Protein AF-A0A090DTQ4-F1 (afdb_monomer)

Nearest PDB structures (foldseek):
  3gg8-assembly1_C  TM=5.133E-01  e=1.600E+00  Toxoplasma gondii
  2gek-assembly1_A  TM=4.558E-01  e=2.396E+00  Mycolicibacterium smegmatis MC2 155
  3hbb-assembly1_D  TM=5.116E-01  e=3.587E+00  Trypanosoma cruzi
  3l4b-assembly1_H  TM=4.321E-01  e=2.741E+00  Thermotoga maritima MSB8

Foldseek 3Di:
DEEEFEDLPCVPDPDAPVVVVPYAYEYQDPVRQVSCCVPRVDHHHYDHDDDDVVVVDDDDPPPDDDDDPPCVVPVVVVVVVVVVVVVVVVPPDPPDD

Solvent-accessible surface area (backbone atoms only — not comparable to full-atom values): 6401 Å² total; per-residue (Å²): 98,78,45,80,44,83,78,80,65,65,86,74,51,94,68,67,73,78,76,52,80,74,53,46,40,35,10,45,33,69,70,49,27,51,54,40,30,74,74,69,69,42,77,48,51,70,53,64,78,92,75,65,66,82,85,71,69,67,94,75,88,81,84,70,89,84,79,68,87,78,40,77,85,47,46,65,68,50,51,53,52,54,52,50,54,56,57,58,69,70,66,65,76,86,86,78,132

Organism: Mesorhizobium plurifarium (NCBI:txid69974)

Radius of gyration: 20.43 Å; Cα contacts (8 Å, |Δi|>4): 68; chains: 1; bounding box: 59×29×43 Å

Sequence (97 aa):
MVVHLRNVEFRELAGDLRELRSALYIANSNFTARAYRTKFGIESTVIPPMTTPAFYSTPTTGKFVRRARTAAKWLRSFIDAAQEIGRASIRTPDRAA

Mean predicted aligned error: 10.65 Å

Secondary structure (DSSP, 8-state):
-EEEE----GGG--S-GGG-TT-EEEESSHHHHHHHHHHH----EE------GGGT-----SS--PPPGGGGGGHHHHHHHHHHHHHHHT----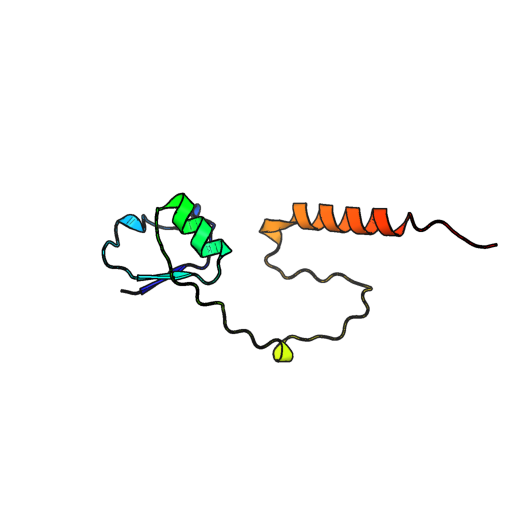---

pLDDT: mean 81.03, std 14.97, range [43.12, 97.69]

Structure (mmCIF, N/CA/C/O backbone):
data_AF-A0A090DTQ4-F1
#
_entry.id   AF-A0A090DTQ4-F1
#
loop_
_atom_site.group_PDB
_atom_site.id
_atom_site.type_symbol
_atom_site.label_atom_id
_atom_site.label_alt_id
_atom_site.label_comp_id
_atom_site.label_asym_id
_atom_site.label_entity_id
_atom_site.label_seq_id
_atom_site.pdbx_PDB_ins_code
_atom_site.Cartn_x
_atom_site.Cartn_y
_atom_site.Cartn_z
_atom_site.occupancy
_atom_site.B_iso_or_equiv
_atom_site.auth_seq_id
_atom_site.auth_comp_id
_atom_site.auth_asym_id
_atom_site.auth_atom_id
_atom_site.pdbx_PDB_model_num
ATOM 1 N N . MET A 1 1 ? -15.794 -11.369 8.672 1.00 84.62 1 MET A N 1
ATOM 2 C CA . MET A 1 1 ? -15.750 -10.535 7.444 1.00 84.62 1 MET A CA 1
ATOM 3 C C . MET A 1 1 ? -14.29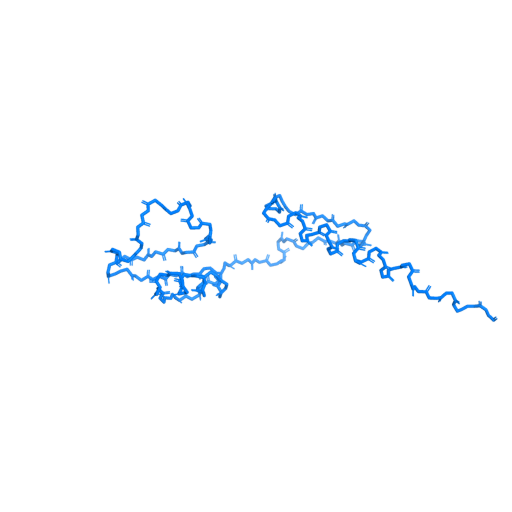7 -10.307 7.058 1.00 84.62 1 MET A C 1
ATOM 5 O O . MET A 1 1 ? -13.470 -10.220 7.959 1.00 84.62 1 MET A O 1
ATOM 9 N N . VAL A 1 2 ? -13.985 -10.217 5.763 1.00 90.25 2 VAL A N 1
ATOM 10 C CA . VAL A 1 2 ? -12.627 -9.932 5.269 1.00 90.25 2 VAL A CA 1
ATOM 11 C C . VAL A 1 2 ? -12.644 -8.626 4.476 1.00 90.25 2 VAL A C 1
ATOM 13 O O . VAL A 1 2 ? -13.498 -8.452 3.610 1.00 90.25 2 VAL A O 1
ATOM 16 N N . VAL A 1 3 ? -11.721 -7.712 4.775 1.00 93.00 3 VAL A N 1
ATOM 17 C CA . VAL A 1 3 ? -11.613 -6.387 4.148 1.00 93.00 3 VAL A CA 1
ATOM 18 C C . VAL A 1 3 ? -10.301 -6.292 3.376 1.00 93.00 3 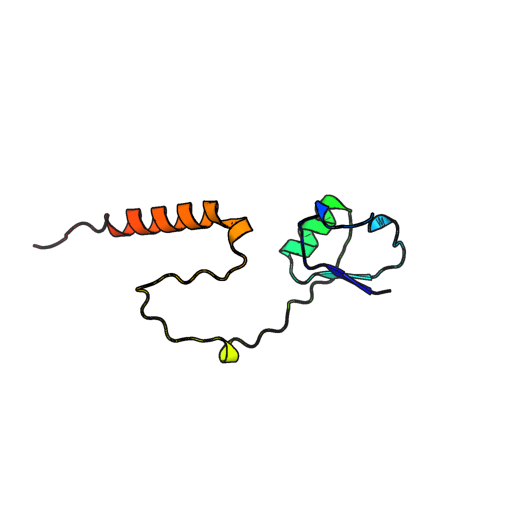VAL A C 1
ATOM 20 O O . VAL A 1 3 ? -9.226 -6.529 3.924 1.00 93.00 3 VAL A O 1
ATOM 23 N N . HIS A 1 4 ? -10.385 -5.920 2.099 1.00 93.19 4 HIS A N 1
ATOM 24 C CA . HIS A 1 4 ? -9.224 -5.782 1.224 1.00 93.19 4 HIS A CA 1
ATOM 25 C C . HIS A 1 4 ? -8.789 -4.313 1.096 1.00 93.19 4 HIS A C 1
ATOM 27 O O . HIS A 1 4 ? -9.516 -3.469 0.570 1.00 93.19 4 HIS A O 1
ATOM 33 N N . LEU A 1 5 ? -7.576 -4.016 1.556 1.00 93.50 5 LEU A N 1
ATOM 34 C CA . LEU A 1 5 ? -6.950 -2.700 1.581 1.00 93.50 5 LEU A CA 1
ATOM 35 C C . LEU A 1 5 ? -6.034 -2.539 0.361 1.00 93.50 5 LEU A C 1
ATOM 37 O O . LEU A 1 5 ? -5.031 -3.244 0.221 1.00 93.50 5 LEU A O 1
ATOM 41 N N . ARG A 1 6 ? -6.362 -1.589 -0.524 1.00 91.25 6 ARG A N 1
ATOM 42 C CA . ARG A 1 6 ? -5.616 -1.371 -1.784 1.00 91.25 6 ARG A CA 1
ATOM 43 C C . ARG A 1 6 ? -5.158 0.061 -2.047 1.00 91.25 6 ARG A C 1
ATOM 45 O O . ARG A 1 6 ? -4.273 0.262 -2.873 1.00 91.25 6 ARG A O 1
ATOM 52 N N . ASN A 1 7 ? -5.779 1.042 -1.394 1.00 88.69 7 ASN A N 1
ATOM 53 C CA . ASN A 1 7 ? -5.493 2.462 -1.582 1.00 88.69 7 ASN A CA 1
ATOM 54 C C . ASN A 1 7 ? -5.122 3.099 -0.243 1.00 88.69 7 ASN A C 1
ATOM 56 O O . ASN A 1 7 ? -5.634 2.691 0.795 1.00 88.69 7 ASN A O 1
ATOM 60 N N . VAL A 1 8 ? -4.258 4.108 -0.280 1.00 89.44 8 VAL A N 1
ATOM 61 C CA . VAL A 1 8 ? -3.812 4.878 0.894 1.00 89.44 8 VAL A CA 1
ATOM 62 C C . VAL A 1 8 ? -4.311 6.326 0.867 1.00 89.44 8 VAL A C 1
ATOM 64 O O . VAL A 1 8 ? -3.953 7.120 1.732 1.00 89.44 8 VAL A O 1
ATOM 67 N N . GLU A 1 9 ? -5.149 6.688 -0.109 1.00 87.31 9 GLU A N 1
ATOM 68 C CA . GLU A 1 9 ? -5.878 7.961 -0.102 1.00 87.31 9 GLU A CA 1
ATOM 69 C C . GLU A 1 9 ? -7.011 7.906 0.918 1.00 87.31 9 GLU A C 1
ATOM 71 O O . GLU A 1 9 ? -8.176 7.696 0.604 1.00 87.31 9 GLU A O 1
ATOM 76 N N . PHE A 1 10 ? -6.658 8.078 2.186 1.00 88.69 10 PHE A N 1
ATOM 77 C CA . PHE A 1 10 ? -7.586 7.877 3.294 1.00 88.69 10 PHE A CA 1
ATOM 78 C C . PHE A 1 10 ? -8.787 8.831 3.303 1.00 88.69 10 PHE A C 1
ATOM 80 O O . PHE A 1 10 ? -9.739 8.581 4.026 1.00 88.69 10 PHE A O 1
ATOM 87 N N . ARG A 1 11 ? -8.743 9.929 2.540 1.00 84.50 11 ARG A N 1
ATOM 88 C CA . ARG A 1 11 ? -9.889 10.837 2.371 1.00 84.50 11 ARG A CA 1
ATOM 89 C C . ARG A 1 11 ? -11.033 10.194 1.585 1.00 84.50 11 ARG A C 1
ATOM 91 O O . ARG A 1 11 ? -12.159 10.653 1.690 1.00 84.50 11 ARG A O 1
ATOM 98 N N . GLU A 1 12 ? -10.743 9.146 0.819 1.00 84.44 12 GLU A N 1
ATOM 99 C CA . GLU A 1 12 ? -11.741 8.367 0.083 1.00 84.44 12 GLU A CA 1
ATOM 100 C C . GLU A 1 12 ? -12.402 7.283 0.958 1.00 84.44 12 GLU A C 1
ATOM 102 O O . GLU A 1 12 ? -13.336 6.621 0.510 1.00 84.44 12 GLU A O 1
ATOM 107 N N . LEU A 1 13 ? -11.935 7.071 2.198 1.00 84.69 13 LEU A N 1
ATOM 108 C CA . LEU A 1 13 ? -12.584 6.156 3.141 1.00 84.69 13 LEU A CA 1
ATOM 109 C C . LEU A 1 13 ? -13.857 6.810 3.687 1.00 84.69 13 LEU A C 1
ATOM 111 O O . LEU A 1 13 ? -13.792 7.786 4.428 1.00 84.69 13 LEU A O 1
ATOM 115 N N . ALA A 1 14 ? -15.014 6.237 3.363 1.00 79.88 14 ALA A N 1
ATOM 116 C CA . ALA A 1 14 ? -16.320 6.695 3.837 1.00 79.88 14 ALA A CA 1
ATOM 117 C C . ALA A 1 14 ? -16.666 6.205 5.265 1.00 79.88 14 ALA A C 1
ATOM 119 O O . ALA A 1 14 ? -17.820 5.896 5.545 1.00 79.88 14 ALA A O 1
ATOM 120 N N . GLY A 1 15 ? -15.676 6.081 6.158 1.00 83.38 15 GLY A N 1
ATOM 121 C CA . GLY A 1 15 ? -15.878 5.597 7.529 1.00 83.38 15 GLY A CA 1
ATOM 122 C C . GLY A 1 15 ? -14.584 5.245 8.265 1.00 83.38 15 GLY A C 1
ATOM 123 O O . GLY A 1 15 ? -13.486 5.364 7.712 1.00 83.38 15 GLY A O 1
ATOM 124 N N . ASP A 1 16 ? -14.718 4.795 9.516 1.00 85.50 16 ASP A N 1
ATOM 125 C CA . ASP A 1 16 ? -13.601 4.367 10.358 1.00 85.50 16 ASP A CA 1
ATOM 126 C C . ASP A 1 16 ? -13.505 2.839 10.430 1.00 85.50 16 ASP A C 1
ATOM 128 O O . ASP A 1 16 ? -14.363 2.146 10.972 1.00 85.50 16 ASP A O 1
ATOM 132 N N . LEU A 1 17 ? -12.402 2.296 9.919 1.00 85.75 17 LEU A N 1
ATOM 133 C CA . LEU A 1 17 ? -12.156 0.856 9.922 1.00 85.75 17 LEU A CA 1
ATOM 134 C C . LEU A 1 17 ? -12.039 0.268 11.339 1.00 85.75 17 LEU A C 1
ATOM 136 O O . LEU A 1 17 ? -12.245 -0.929 11.524 1.00 85.75 17 LEU A O 1
ATOM 140 N N . ARG A 1 18 ? -11.756 1.085 12.360 1.00 84.31 18 ARG A N 1
ATOM 141 C CA . ARG A 1 18 ? -11.676 0.632 13.760 1.00 84.31 18 ARG A CA 1
ATOM 142 C C . ARG A 1 18 ? -13.026 0.189 14.326 1.00 84.31 18 ARG A C 1
ATOM 144 O O . ARG A 1 18 ? -13.059 -0.545 15.313 1.00 84.31 18 ARG A O 1
ATOM 151 N N . GLU A 1 19 ? -14.129 0.590 13.700 1.00 87.81 19 GLU A N 1
ATOM 152 C CA . GLU A 1 19 ? -15.481 0.162 14.076 1.00 87.81 19 GLU A CA 1
ATOM 153 C C . GLU A 1 19 ? -15.729 -1.314 13.717 1.00 87.81 19 GLU A C 1
ATOM 155 O O . GLU A 1 19 ? -16.531 -2.002 14.351 1.00 87.81 19 GLU A O 1
ATOM 160 N N . LEU A 1 20 ? -14.969 -1.855 12.760 1.00 88.81 20 LEU A N 1
ATOM 161 C CA . LEU A 1 20 ? -15.070 -3.237 12.295 1.00 88.81 20 LEU A CA 1
ATOM 162 C C . LEU A 1 20 ? -14.215 -4.180 13.159 1.00 88.81 20 LEU A C 1
ATOM 164 O O . LEU A 1 20 ? -13.223 -4.754 12.706 1.00 88.81 20 LEU A O 1
ATOM 168 N N . ARG A 1 21 ? -14.614 -4.357 14.422 1.00 80.50 21 ARG A N 1
ATOM 169 C CA . ARG A 1 21 ? -13.820 -5.041 15.469 1.00 80.50 21 ARG A CA 1
ATOM 170 C C . ARG A 1 21 ? -13.511 -6.523 15.217 1.00 80.50 21 ARG A C 1
ATOM 172 O O . ARG A 1 21 ? -12.582 -7.050 15.816 1.00 80.50 21 ARG A O 1
ATOM 179 N N . SER A 1 22 ? -14.258 -7.191 14.338 1.00 88.44 22 SER A N 1
ATOM 180 C CA . SER A 1 22 ? -14.080 -8.619 14.010 1.00 88.44 22 SER A CA 1
ATOM 181 C C . SER A 1 22 ? -13.696 -8.857 12.543 1.00 88.44 22 SER A C 1
ATOM 183 O O . SER A 1 22 ? -13.883 -9.957 12.015 1.00 88.44 22 SER A O 1
ATOM 185 N N . ALA A 1 23 ? -13.220 -7.823 11.846 1.00 91.56 23 ALA A N 1
ATOM 186 C CA . ALA A 1 23 ? -12.757 -7.952 10.470 1.00 91.56 23 ALA A CA 1
ATOM 187 C C . ALA A 1 23 ? -11.307 -8.451 10.407 1.00 91.56 23 ALA A C 1
ATOM 189 O O . ALA A 1 23 ? -10.448 -8.011 11.167 1.00 91.56 23 ALA A O 1
ATOM 190 N N . LEU A 1 24 ? -11.039 -9.340 9.451 1.00 94.81 24 LEU A N 1
ATOM 191 C CA . LEU A 1 24 ? -9.682 -9.672 9.024 1.00 94.81 24 LEU A CA 1
ATOM 192 C C . LEU A 1 24 ? -9.297 -8.764 7.858 1.00 94.81 24 LEU A C 1
ATOM 194 O O . LEU A 1 24 ? -10.106 -8.539 6.955 1.00 94.81 24 LEU A O 1
ATOM 198 N N . TYR A 1 25 ? -8.062 -8.274 7.855 1.00 95.69 25 TYR A N 1
ATOM 199 C CA . TYR A 1 25 ? -7.588 -7.331 6.849 1.00 95.69 25 TYR A CA 1
ATOM 200 C C . TYR A 1 25 ? -6.534 -7.961 5.949 1.00 95.69 25 TYR A C 1
ATOM 202 O O . TYR A 1 25 ? -5.567 -8.557 6.422 1.00 95.69 25 TYR A O 1
ATOM 210 N N . ILE A 1 26 ? -6.70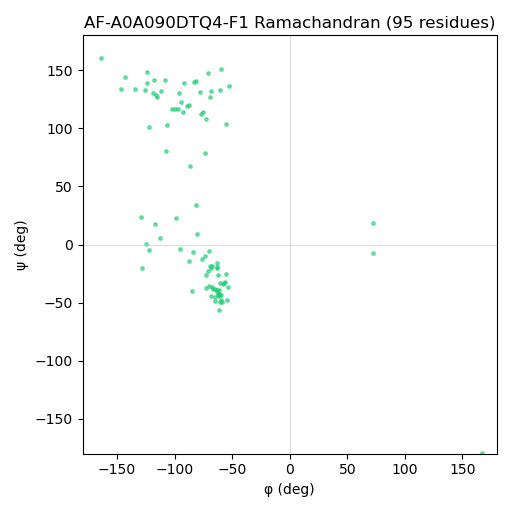6 -7.776 4.643 1.00 96.56 26 ILE A N 1
ATOM 211 C CA . ILE A 1 26 ? -5.741 -8.178 3.621 1.00 96.56 26 ILE A CA 1
ATOM 212 C C . ILE A 1 26 ? -5.244 -6.921 2.924 1.00 96.56 26 ILE A C 1
ATOM 214 O O . ILE A 1 26 ? -6.051 -6.122 2.460 1.00 96.56 26 ILE A O 1
ATOM 218 N N . ALA A 1 27 ? -3.933 -6.746 2.816 1.00 96.62 27 ALA A N 1
ATOM 219 C CA . ALA A 1 27 ? -3.325 -5.647 2.079 1.00 96.62 27 ALA A CA 1
ATOM 220 C C . ALA A 1 27 ? -2.679 -6.149 0.786 1.00 96.62 27 ALA A C 1
ATOM 222 O O . ALA A 1 27 ? -2.028 -7.191 0.759 1.00 96.62 27 ALA A O 1
ATOM 223 N N . ASN A 1 28 ? -2.794 -5.366 -0.284 1.00 94.94 28 ASN A N 1
ATOM 224 C CA . ASN A 1 28 ? -2.187 -5.699 -1.577 1.00 94.94 28 ASN A CA 1
ATOM 225 C C . ASN A 1 28 ? -0.657 -5.519 -1.624 1.00 94.94 28 ASN A C 1
ATOM 227 O O . ASN A 1 28 ? -0.021 -5.848 -2.622 1.00 94.94 28 ASN A O 1
ATOM 231 N N . SER A 1 29 ? -0.059 -4.913 -0.598 1.00 95.31 29 SER A N 1
ATOM 232 C CA . SER A 1 29 ? 1.379 -4.668 -0.525 1.00 95.31 29 SER A CA 1
ATOM 233 C C . SER A 1 29 ? 1.814 -4.332 0.900 1.00 95.31 29 SER A C 1
ATOM 235 O O . SER A 1 29 ? 1.014 -3.857 1.711 1.00 95.31 29 SER A O 1
ATOM 237 N N . ASN A 1 30 ? 3.113 -4.478 1.175 1.00 96.31 30 ASN A N 1
ATOM 238 C CA . ASN A 1 30 ? 3.725 -4.011 2.424 1.00 96.31 30 ASN A CA 1
ATOM 239 C C . ASN A 1 30 ? 3.579 -2.494 2.616 1.00 96.31 30 ASN A C 1
ATOM 241 O O . ASN A 1 30 ? 3.422 -2.023 3.740 1.00 96.31 30 ASN A O 1
ATOM 245 N N . PHE A 1 31 ? 3.603 -1.728 1.520 1.00 95.25 31 PHE A N 1
ATOM 246 C CA . PHE A 1 31 ? 3.389 -0.282 1.556 1.00 95.25 31 PHE A CA 1
ATOM 247 C C . PHE A 1 31 ? 2.005 0.055 2.124 1.00 95.25 31 PHE A C 1
ATOM 249 O O . PHE A 1 31 ? 1.896 0.841 3.065 1.00 95.25 31 PHE A O 1
ATOM 256 N N . THR A 1 32 ? 0.960 -0.594 1.603 1.00 95.19 32 THR A N 1
ATOM 257 C CA . THR A 1 32 ? -0.410 -0.412 2.089 1.00 95.19 32 THR A CA 1
ATOM 258 C C . THR A 1 32 ? -0.549 -0.901 3.532 1.00 95.19 32 THR A C 1
ATOM 260 O O . THR A 1 32 ? -1.040 -0.147 4.367 1.00 95.19 32 THR A O 1
ATOM 263 N N . ALA A 1 33 ? -0.064 -2.104 3.862 1.00 96.88 33 ALA A N 1
ATOM 264 C CA . ALA A 1 33 ? -0.144 -2.651 5.222 1.00 96.88 33 ALA A CA 1
ATOM 265 C C . ALA A 1 33 ? 0.466 -1.700 6.262 1.00 96.88 33 ALA A C 1
ATOM 267 O O . ALA A 1 33 ? -0.167 -1.366 7.264 1.00 96.88 33 ALA A O 1
ATOM 268 N N . ARG A 1 34 ? 1.666 -1.178 5.981 1.00 97.00 34 ARG A N 1
ATO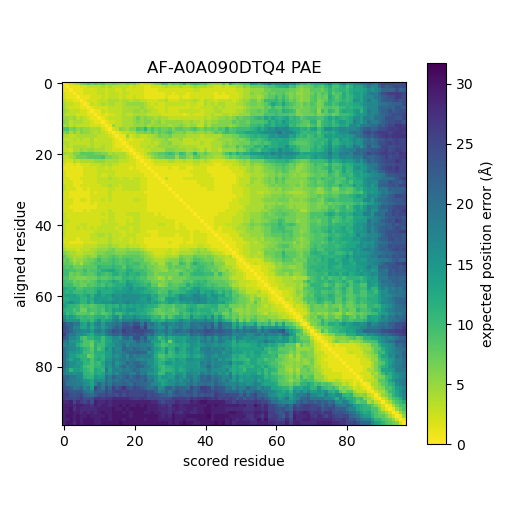M 269 C CA . ARG A 1 34 ? 2.342 -0.215 6.854 1.00 97.00 34 ARG A CA 1
ATOM 270 C C . ARG A 1 34 ? 1.548 1.081 7.001 1.00 97.00 34 ARG A C 1
ATOM 272 O O . ARG A 1 34 ? 1.422 1.580 8.113 1.00 97.00 34 ARG A O 1
ATOM 279 N N . ALA A 1 35 ? 0.999 1.614 5.910 1.00 95.81 35 ALA A N 1
ATOM 280 C CA . ALA A 1 35 ? 0.224 2.851 5.950 1.00 95.81 35 ALA A CA 1
ATOM 281 C C . ALA A 1 35 ? -1.024 2.725 6.846 1.00 95.81 35 ALA A C 1
ATOM 283 O O . ALA A 1 35 ? -1.300 3.621 7.645 1.00 95.81 35 ALA A O 1
ATOM 284 N N . TYR A 1 36 ? -1.746 1.602 6.764 1.00 95.38 36 TYR A N 1
ATOM 285 C CA . TYR A 1 36 ? -2.919 1.347 7.608 1.00 95.38 36 TYR A CA 1
ATOM 286 C C . TYR A 1 36 ? -2.554 1.048 9.062 1.00 95.38 36 TYR A C 1
ATOM 288 O O . TYR A 1 36 ? -3.228 1.550 9.963 1.00 95.38 36 TYR A O 1
ATOM 296 N N . ARG A 1 37 ? -1.455 0.327 9.305 1.00 95.81 37 ARG A N 1
ATOM 297 C CA . ARG A 1 37 ? -0.918 0.126 10.655 1.00 95.81 37 ARG A CA 1
ATOM 298 C C . ARG A 1 37 ? -0.574 1.457 11.317 1.00 95.81 37 ARG A C 1
ATOM 300 O O . ARG A 1 37 ? -1.025 1.727 12.422 1.00 95.81 37 ARG A O 1
ATOM 307 N N . THR A 1 38 ? 0.164 2.323 10.623 1.00 95.62 38 THR A N 1
ATOM 308 C CA . THR A 1 38 ? 0.558 3.639 11.146 1.00 95.62 38 THR A CA 1
ATOM 309 C C . THR A 1 38 ? -0.643 4.546 11.402 1.00 95.62 38 THR A C 1
ATOM 311 O O . THR A 1 38 ? -0.649 5.268 12.394 1.00 95.62 38 THR A O 1
ATOM 314 N N . LYS A 1 39 ? -1.656 4.533 10.528 1.00 93.19 39 LYS A N 1
ATOM 315 C CA . LYS A 1 39 ? -2.785 5.464 10.644 1.00 93.19 39 LYS A CA 1
ATOM 316 C C . LYS A 1 39 ? -3.894 4.996 11.585 1.00 93.19 39 LYS A C 1
ATOM 318 O O . LYS A 1 39 ? -4.472 5.820 12.286 1.00 93.19 39 LYS A O 1
ATOM 323 N N . PHE A 1 40 ? -4.219 3.708 11.566 1.00 92.44 40 PHE A N 1
ATOM 324 C CA . PHE A 1 40 ? -5.397 3.167 12.248 1.00 92.44 40 PHE A CA 1
ATOM 325 C C . PHE A 1 40 ? -5.063 2.068 13.265 1.00 92.44 40 PHE A C 1
ATOM 327 O O . PHE A 1 40 ? -5.967 1.605 13.952 1.00 92.44 40 PHE A O 1
ATOM 334 N N . GLY A 1 41 ? -3.798 1.639 13.365 1.00 93.50 41 GLY A N 1
ATOM 335 C CA . GLY A 1 41 ? -3.396 0.512 14.215 1.00 93.50 41 GLY A CA 1
ATOM 336 C C . GLY A 1 41 ? -3.837 -0.852 13.677 1.00 93.50 41 GLY A C 1
ATOM 337 O O . GLY A 1 41 ? -3.904 -1.814 14.433 1.00 93.50 41 GLY A O 1
ATOM 338 N N . ILE A 1 42 ? -4.177 -0.937 12.387 1.00 93.69 42 ILE A N 1
ATOM 339 C CA . ILE A 1 42 ? -4.706 -2.157 11.770 1.00 93.69 42 ILE A CA 1
ATOM 340 C C . ILE A 1 42 ? -3.561 -3.020 11.245 1.00 93.69 42 ILE A C 1
ATOM 342 O O . ILE A 1 42 ? -2.826 -2.610 10.345 1.00 93.69 42 ILE A O 1
ATOM 346 N N . GLU A 1 43 ? -3.455 -4.237 11.773 1.00 95.12 43 GLU A N 1
ATOM 347 C CA . GLU A 1 43 ? -2.598 -5.284 11.218 1.00 95.12 43 GLU A CA 1
ATOM 348 C C . GLU A 1 43 ? -3.303 -5.982 10.051 1.00 95.12 43 GLU A C 1
ATOM 350 O O . GLU A 1 43 ? -4.512 -6.216 10.080 1.00 95.12 43 GLU A O 1
ATOM 355 N N . SER A 1 44 ? -2.548 -6.311 9.002 1.00 96.12 44 SER A N 1
ATOM 356 C CA . SER A 1 44 ? -3.092 -6.950 7.801 1.00 96.12 44 SER A CA 1
ATOM 357 C C . SER A 1 44 ? -2.132 -7.979 7.220 1.00 96.12 44 SER A C 1
ATOM 359 O O . SER A 1 44 ? -0.916 -7.786 7.217 1.00 96.12 44 SER A O 1
ATOM 361 N N . THR A 1 45 ? -2.686 -9.068 6.692 1.00 97.69 45 THR A N 1
ATOM 362 C CA . THR A 1 45 ? -1.925 -10.052 5.921 1.00 97.69 45 THR A CA 1
ATOM 363 C C . THR A 1 45 ? -1.686 -9.511 4.520 1.00 97.69 45 THR A C 1
ATOM 365 O O . THR A 1 45 ? -2.617 -9.056 3.856 1.00 97.69 45 THR A O 1
ATOM 368 N N . VAL A 1 46 ? -0.444 -9.562 4.041 1.00 97.25 46 VAL A N 1
ATOM 369 C CA . VAL A 1 46 ? -0.123 -9.095 2.691 1.00 97.25 46 VAL A CA 1
ATOM 370 C C . VAL A 1 46 ? -0.324 -10.220 1.688 1.00 97.25 46 VAL A C 1
ATOM 372 O O . VAL A 1 46 ? 0.351 -11.244 1.754 1.00 97.25 46 VAL A O 1
ATOM 375 N N . ILE A 1 47 ? -1.222 -9.997 0.732 1.00 95.69 47 ILE A N 1
ATOM 376 C CA . ILE A 1 47 ? -1.400 -10.851 -0.442 1.00 95.69 47 ILE A CA 1
ATOM 377 C C . ILE A 1 47 ? -1.187 -9.961 -1.670 1.00 95.69 47 ILE A C 1
ATOM 379 O O . ILE A 1 47 ? -2.071 -9.169 -2.011 1.00 95.69 47 ILE A O 1
ATOM 383 N N . PRO A 1 48 ? -0.005 -10.027 -2.311 1.00 91.06 48 PRO A N 1
ATOM 384 C CA . PRO A 1 48 ? 0.280 -9.235 -3.498 1.00 91.06 48 PRO A CA 1
ATOM 385 C C . PRO A 1 48 ? -0.701 -9.546 -4.635 1.00 91.06 48 PRO A C 1
ATOM 387 O O . PRO A 1 48 ? -1.179 -10.679 -4.742 1.00 91.06 48 PRO A O 1
ATOM 390 N N . PRO A 1 49 ? -0.988 -8.578 -5.523 1.00 88.00 49 PRO A N 1
ATOM 391 C CA . PRO A 1 49 ? -1.769 -8.860 -6.714 1.00 88.00 49 PRO A CA 1
ATOM 392 C C . PRO A 1 49 ? -1.044 -9.905 -7.562 1.00 88.00 49 PRO A C 1
ATOM 394 O O . PRO A 1 49 ? 0.150 -9.782 -7.836 1.00 88.00 49 PRO A O 1
ATOM 397 N N . MET A 1 50 ? -1.782 -10.916 -8.007 1.00 88.69 50 MET A N 1
ATOM 398 C CA . MET A 1 50 ? -1.260 -11.890 -8.954 1.00 88.69 50 MET A CA 1
ATOM 399 C C . MET A 1 50 ? -1.152 -11.225 -10.324 1.00 88.69 50 MET A C 1
ATOM 401 O O . MET A 1 50 ? -2.159 -10.931 -10.967 1.00 88.69 50 MET A O 1
ATOM 405 N N . THR A 1 51 ? 0.075 -10.954 -10.756 1.00 84.88 51 THR A N 1
ATOM 406 C CA . THR A 1 51 ? 0.377 -10.499 -12.112 1.00 84.88 51 THR A CA 1
ATOM 407 C C . THR A 1 51 ? 1.272 -11.525 -12.786 1.00 84.88 51 THR A C 1
ATOM 409 O O . THR A 1 51 ? 2.161 -12.102 -12.163 1.00 84.88 51 THR A O 1
ATOM 412 N N . THR A 1 52 ? 1.040 -11.761 -14.073 1.00 88.12 52 THR A N 1
ATOM 413 C CA . THR A 1 52 ? 1.883 -12.638 -14.887 1.00 88.12 52 THR A CA 1
ATOM 414 C C . THR A 1 52 ? 2.702 -11.754 -15.826 1.00 88.12 52 THR A C 1
ATOM 416 O O . THR A 1 52 ? 2.152 -11.263 -16.814 1.00 88.12 52 THR A O 1
ATOM 419 N N . PRO A 1 53 ? 4.001 -11.514 -15.551 1.00 83.94 53 PRO A N 1
ATOM 420 C CA . PRO A 1 53 ? 4.812 -10.569 -16.323 1.00 83.94 53 PRO A CA 1
ATOM 421 C C . P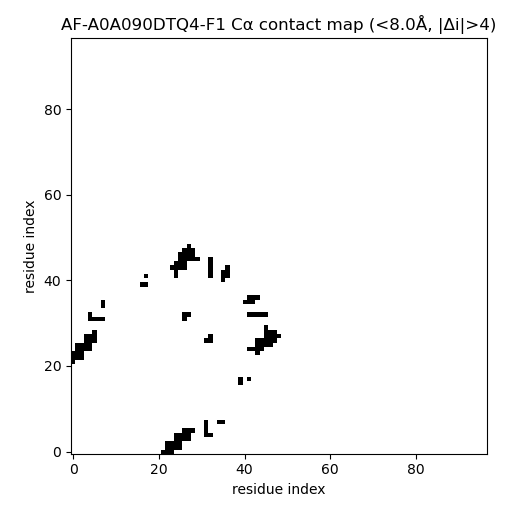RO A 1 53 ? 4.851 -10.874 -17.823 1.00 83.94 53 PRO A C 1
ATOM 423 O O . PRO A 1 53 ? 4.888 -9.955 -18.637 1.00 83.94 53 PRO A O 1
ATOM 426 N N . ALA A 1 54 ? 4.778 -12.158 -18.190 1.00 86.69 54 ALA A N 1
ATOM 427 C CA . ALA A 1 54 ? 4.783 -12.606 -19.579 1.00 86.69 54 ALA A CA 1
ATOM 428 C C . ALA A 1 54 ? 3.657 -11.980 -20.424 1.00 86.69 54 ALA A C 1
ATOM 430 O O . ALA A 1 54 ? 3.880 -11.693 -21.594 1.00 86.69 54 ALA A O 1
ATOM 431 N N . PHE A 1 55 ? 2.487 -11.695 -19.839 1.00 89.19 55 PHE A N 1
ATOM 432 C CA . PHE A 1 55 ? 1.365 -11.081 -20.565 1.00 89.19 55 PHE A CA 1
ATOM 433 C C . PHE A 1 55 ? 1.535 -9.580 -20.827 1.00 89.19 55 PHE A C 1
ATOM 435 O O . PHE A 1 55 ? 0.782 -9.009 -21.611 1.00 89.19 55 PHE A O 1
ATOM 442 N N . TYR A 1 56 ? 2.507 -8.933 -20.181 1.00 85.12 56 TYR A N 1
ATOM 443 C CA . TYR A 1 56 ? 2.693 -7.481 -20.240 1.00 85.12 56 TYR A CA 1
ATOM 444 C C . TYR A 1 56 ? 4.096 -7.066 -20.695 1.00 85.12 56 TYR A C 1
ATOM 446 O O . TYR A 1 56 ? 4.382 -5.871 -20.779 1.00 85.12 56 TYR A O 1
ATOM 454 N N . SER A 1 57 ? 4.974 -8.029 -20.985 1.00 84.75 57 SER A N 1
ATOM 455 C CA . SER A 1 57 ? 6.324 -7.749 -21.465 1.00 84.75 57 SER A CA 1
ATOM 456 C C . SER A 1 57 ? 6.273 -7.176 -22.878 1.00 84.75 57 SER A C 1
ATOM 458 O O . SER A 1 57 ? 5.681 -7.761 -23.783 1.00 84.75 57 SER A O 1
ATOM 460 N N . THR A 1 58 ? 6.905 -6.022 -23.075 1.00 86.38 58 THR A N 1
ATOM 461 C CA . THR A 1 58 ? 7.041 -5.394 -24.391 1.00 86.38 58 THR A CA 1
ATOM 462 C C . THR A 1 58 ? 8.513 -5.116 -24.664 1.00 86.38 58 THR A C 1
ATOM 464 O O . THR A 1 58 ? 9.162 -4.526 -23.793 1.00 86.38 58 THR A O 1
ATOM 467 N N . PRO A 1 59 ? 9.041 -5.454 -25.855 1.00 86.25 59 PRO A N 1
ATOM 468 C CA . PRO A 1 59 ? 10.379 -5.036 -26.254 1.00 86.25 59 PRO A CA 1
ATOM 469 C C . PRO A 1 59 ? 10.539 -3.519 -26.104 1.00 86.25 59 PRO A C 1
ATOM 471 O O . PRO A 1 59 ? 9.640 -2.752 -26.458 1.00 86.25 59 PRO A O 1
ATOM 474 N N . THR A 1 60 ? 11.675 -3.080 -25.567 1.00 87.06 60 THR A N 1
ATOM 475 C CA . THR A 1 60 ? 11.979 -1.658 -25.374 1.00 87.06 60 THR A CA 1
ATOM 476 C C . THR A 1 60 ? 13.285 -1.293 -26.061 1.00 87.06 60 THR A C 1
ATOM 478 O O . THR A 1 60 ? 14.257 -2.039 -26.006 1.00 87.06 60 THR A O 1
ATOM 481 N N . THR A 1 61 ? 13.305 -0.129 -26.711 1.00 86.56 61 THR A N 1
ATOM 482 C CA . THR A 1 61 ? 14.504 0.453 -27.334 1.00 86.56 61 THR A CA 1
ATOM 483 C C . THR A 1 61 ? 15.210 1.456 -26.420 1.00 86.56 61 THR A C 1
ATOM 485 O O . THR A 1 61 ? 16.219 2.028 -26.815 1.00 86.56 61 THR A O 1
ATOM 488 N N . GLY A 1 62 ? 14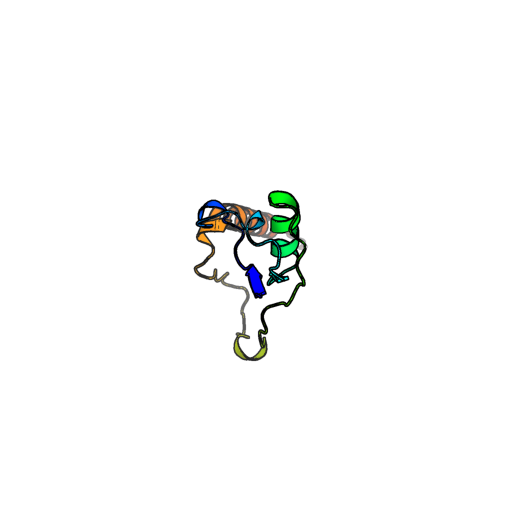.652 1.745 -25.236 1.00 82.88 62 GLY A N 1
ATOM 489 C CA . GLY A 1 62 ? 15.171 2.751 -24.300 1.00 82.88 62 GLY A CA 1
ATOM 490 C C . GLY A 1 62 ? 14.976 4.213 -24.731 1.00 82.88 62 GLY A C 1
ATOM 491 O O . GLY A 1 62 ? 15.218 5.112 -23.935 1.00 82.88 62 GLY A O 1
ATOM 492 N N . LYS A 1 63 ? 14.494 4.473 -25.955 1.00 84.69 63 LYS A N 1
ATOM 493 C CA . LYS A 1 63 ? 14.363 5.834 -26.513 1.00 84.69 63 LYS A CA 1
ATOM 494 C C . LYS A 1 63 ? 13.237 6.662 -25.898 1.00 84.69 63 LYS A C 1
ATOM 496 O O . LYS A 1 63 ? 13.290 7.885 -25.926 1.00 84.69 63 LYS A O 1
ATOM 501 N N . PHE A 1 64 ? 12.208 6.002 -25.374 1.00 80.50 64 PHE A N 1
ATOM 502 C CA . PHE A 1 64 ? 11.027 6.670 -24.843 1.00 80.50 64 PHE A CA 1
ATOM 503 C C . PHE A 1 64 ? 10.631 6.076 -23.502 1.00 80.50 64 PHE A C 1
ATOM 505 O O . PHE A 1 64 ? 10.520 4.858 -23.350 1.00 80.50 64 PHE A O 1
ATOM 512 N N . VAL A 1 65 ? 10.342 6.955 -22.548 1.00 79.00 65 VAL A N 1
ATOM 513 C CA . VAL A 1 65 ? 9.763 6.573 -21.263 1.00 79.00 65 VAL A CA 1
ATOM 514 C C . VAL A 1 65 ? 8.247 6.678 -21.378 1.00 79.00 65 VAL A C 1
ATOM 516 O O . VAL A 1 65 ? 7.696 7.766 -21.544 1.00 79.00 65 VAL A O 1
ATOM 519 N N . ARG A 1 66 ? 7.552 5.539 -21.292 1.00 74.62 66 ARG A N 1
ATOM 520 C CA . ARG A 1 66 ? 6.086 5.507 -21.274 1.00 74.62 66 ARG A CA 1
ATOM 521 C C . ARG A 1 66 ? 5.589 5.483 -19.840 1.00 74.62 66 ARG A C 1
ATOM 523 O O . ARG A 1 66 ? 5.884 4.562 -19.084 1.00 74.62 66 ARG A O 1
ATOM 530 N N . ARG A 1 67 ? 4.771 6.468 -19.487 1.00 67.75 67 ARG A N 1
ATOM 531 C CA . ARG A 1 67 ? 4.145 6.555 -18.170 1.00 67.75 67 ARG A CA 1
ATOM 532 C C . ARG A 1 67 ? 2.734 5.973 -18.209 1.00 67.75 67 ARG A C 1
ATOM 534 O O . ARG A 1 67 ? 1.931 6.356 -19.057 1.00 67.75 67 ARG A O 1
ATOM 541 N N . ALA A 1 68 ? 2.410 5.080 -17.277 1.00 67.06 68 ALA A N 1
ATOM 542 C CA . ALA A 1 68 ? 1.040 4.605 -17.105 1.00 67.06 68 ALA A CA 1
ATOM 543 C C . ALA A 1 68 ? 0.144 5.711 -16.505 1.00 67.06 68 ALA A C 1
ATOM 545 O O . ALA A 1 68 ? 0.591 6.551 -15.720 1.00 67.06 68 ALA A O 1
ATOM 546 N N . ARG A 1 69 ? -1.137 5.710 -16.896 1.00 58.47 69 ARG A N 1
ATOM 547 C CA . ARG A 1 69 ? -2.115 6.803 -16.701 1.00 58.47 69 ARG A CA 1
ATOM 548 C C . ARG A 1 69 ? -2.300 7.262 -15.240 1.00 58.47 69 ARG A C 1
ATOM 550 O O . ARG A 1 69 ? -2.621 8.421 -15.008 1.00 58.47 69 ARG A O 1
ATOM 557 N N . THR A 1 70 ? -2.030 6.406 -14.254 1.00 56.97 70 THR A N 1
ATOM 558 C CA . THR A 1 70 ? -2.214 6.667 -12.808 1.00 56.97 70 THR A CA 1
ATOM 559 C C . THR A 1 70 ? -1.229 7.678 -12.206 1.00 56.97 70 THR A C 1
ATOM 561 O O . THR A 1 70 ? -1.337 8.056 -11.041 1.00 56.97 70 THR A O 1
ATOM 564 N N . ALA A 1 71 ? -0.246 8.143 -12.971 1.00 51.91 71 ALA A N 1
ATOM 565 C CA . ALA A 1 71 ? 0.851 8.939 -12.441 1.00 51.91 71 ALA A CA 1
ATOM 566 C C . ALA A 1 71 ? 0.531 10.434 -12.221 1.00 51.91 71 ALA A C 1
ATOM 568 O O . ALA A 1 71 ? 1.433 11.199 -11.888 1.00 51.91 71 ALA A O 1
ATOM 569 N N . ALA A 1 72 ? -0.726 10.885 -12.335 1.00 52.19 72 ALA A N 1
ATOM 570 C CA . ALA A 1 72 ? -1.111 12.219 -11.845 1.00 52.19 72 ALA A CA 1
ATOM 571 C C . ALA A 1 72 ? -0.715 12.411 -10.364 1.00 52.19 72 ALA A C 1
ATOM 573 O O . ALA A 1 72 ? -0.198 13.461 -9.991 1.00 52.19 72 ALA A O 1
ATOM 574 N N . LYS A 1 73 ? -0.826 11.341 -9.565 1.00 57.22 73 LYS A N 1
ATOM 575 C CA . LYS A 1 73 ? -0.428 11.293 -8.151 1.00 57.22 73 LYS A CA 1
ATOM 576 C C . LYS A 1 73 ? 1.073 11.529 -7.905 1.00 57.22 73 LYS A C 1
ATOM 578 O O . LYS A 1 73 ? 1.443 12.029 -6.852 1.00 57.22 73 LYS A O 1
ATOM 583 N N . TRP A 1 74 ? 1.927 11.219 -8.882 1.00 59.25 74 TRP A N 1
ATOM 584 C CA . TRP A 1 74 ? 3.394 11.234 -8.750 1.00 59.25 74 TRP A CA 1
ATOM 585 C C . TRP A 1 74 ? 4.084 12.029 -9.870 1.00 59.25 74 TRP A C 1
ATOM 587 O O . TRP A 1 74 ? 5.239 11.778 -10.204 1.00 59.25 74 TRP A O 1
ATOM 597 N N . LEU A 1 75 ? 3.372 12.975 -10.497 1.00 69.62 75 LEU A N 1
ATOM 598 C CA . LEU A 1 75 ? 3.864 13.701 -11.673 1.00 69.62 75 LEU A CA 1
ATOM 599 C C . LEU A 1 75 ? 5.132 14.510 -11.378 1.00 69.62 75 LEU A C 1
ATOM 601 O O . LEU A 1 75 ? 6.056 14.461 -12.179 1.00 69.62 75 LEU A O 1
ATOM 605 N N . ARG A 1 76 ? 5.188 15.193 -10.229 1.00 73.50 76 ARG A N 1
ATOM 606 C CA . ARG A 1 76 ? 6.362 15.977 -9.813 1.00 73.50 76 ARG A CA 1
ATOM 607 C C . ARG A 1 76 ? 7.599 15.098 -9.648 1.00 73.50 76 ARG A C 1
ATOM 609 O O . ARG A 1 76 ? 8.545 15.268 -10.397 1.00 73.50 76 ARG A O 1
ATOM 616 N N . SER A 1 77 ? 7.521 14.067 -8.807 1.00 71.12 77 SER A N 1
ATOM 617 C CA . SER A 1 77 ? 8.640 13.140 -8.578 1.00 71.12 77 SER A CA 1
ATOM 618 C C . SER A 1 77 ? 9.131 12.455 -9.858 1.00 71.12 77 SER A C 1
ATOM 620 O O . SER A 1 77 ? 10.319 12.193 -10.004 1.00 71.12 77 SER A O 1
ATOM 622 N N . PHE A 1 78 ? 8.229 12.173 -10.804 1.00 72.38 78 PHE A N 1
ATOM 623 C CA . PHE A 1 78 ? 8.614 11.642 -12.110 1.00 72.38 78 PHE A CA 1
ATOM 624 C C . PHE A 1 78 ? 9.375 12.667 -12.963 1.00 72.38 78 PHE A C 1
ATOM 626 O O . PHE A 1 78 ? 10.372 12.310 -13.585 1.00 72.38 78 PHE A O 1
ATOM 633 N N . ILE A 1 79 ? 8.910 13.920 -13.007 1.00 79.12 79 ILE A N 1
ATOM 634 C CA . ILE A 1 79 ? 9.598 14.998 -13.729 1.00 79.12 79 ILE A CA 1
ATOM 635 C C . ILE A 1 79 ? 10.989 15.221 -13.129 1.00 79.12 79 ILE A C 1
ATOM 637 O O . ILE A 1 79 ? 11.953 15.294 -13.885 1.00 79.12 79 ILE A O 1
ATOM 641 N N . ASP A 1 80 ? 11.099 15.246 -11.801 1.00 80.25 80 ASP A N 1
ATOM 642 C CA . ASP A 1 80 ? 12.370 15.442 -11.097 1.00 80.25 80 ASP A CA 1
ATOM 643 C C . ASP A 1 80 ? 13.376 14.333 -11.454 1.00 80.25 80 ASP A C 1
ATOM 645 O O . ASP A 1 80 ? 14.499 14.615 -11.874 1.00 80.25 80 ASP A O 1
ATOM 649 N N . ALA A 1 81 ? 12.944 13.067 -11.403 1.00 75.88 81 ALA A N 1
ATOM 650 C CA . ALA A 1 81 ? 13.779 11.928 -11.786 1.00 75.88 81 ALA A CA 1
ATOM 651 C C . ALA A 1 81 ? 14.181 11.964 -13.273 1.00 75.88 81 ALA A C 1
ATOM 653 O O . ALA A 1 81 ? 15.328 11.687 -13.623 1.00 75.88 81 ALA A O 1
ATOM 654 N N . ALA A 1 82 ? 13.260 12.334 -14.167 1.00 78.88 82 ALA A N 1
ATOM 655 C CA . ALA A 1 82 ? 13.559 12.459 -15.593 1.00 78.88 82 ALA A CA 1
ATOM 656 C C . ALA A 1 82 ? 14.576 13.582 -15.875 1.00 78.88 82 ALA A C 1
ATOM 658 O O . ALA A 1 82 ? 15.462 13.416 -16.717 1.00 78.88 82 ALA A O 1
ATOM 659 N N . GLN A 1 83 ? 14.489 14.705 -15.155 1.00 77.44 83 GLN A N 1
ATOM 660 C CA . GLN A 1 83 ? 15.459 15.799 -15.241 1.00 77.44 83 GLN A CA 1
ATOM 661 C C . GLN A 1 83 ? 16.841 15.387 -14.720 1.00 77.44 83 GLN A C 1
ATOM 663 O O . GLN A 1 83 ? 17.854 15.775 -15.303 1.00 77.44 83 GLN A O 1
ATOM 668 N N . GLU A 1 84 ? 16.902 14.590 -13.654 1.00 77.00 84 GLU A N 1
ATOM 669 C CA . GLU A 1 84 ? 18.157 14.069 -13.108 1.00 77.00 84 GLU A CA 1
ATOM 670 C C . GLU A 1 84 ? 18.863 13.124 -14.091 1.00 77.00 84 GLU A C 1
ATOM 672 O O . GLU A 1 84 ? 20.052 13.298 -14.368 1.00 77.00 84 GLU A O 1
ATOM 677 N N . ILE A 1 85 ? 18.116 12.206 -14.715 1.00 76.81 85 ILE A N 1
ATOM 678 C CA . ILE A 1 85 ? 18.637 11.313 -15.763 1.00 76.81 85 ILE A CA 1
ATOM 679 C C . ILE A 1 85 ? 19.174 12.125 -16.954 1.00 76.81 85 ILE A C 1
ATOM 681 O O . ILE A 1 85 ? 20.273 11.857 -17.445 1.00 76.81 85 ILE A O 1
ATOM 685 N N . GLY A 1 86 ? 18.445 13.161 -17.388 1.00 71.94 86 GLY A N 1
ATOM 686 C CA . GLY A 1 86 ? 18.895 14.058 -18.456 1.00 71.94 86 GLY A CA 1
ATOM 687 C C . GLY A 1 86 ? 20.195 14.799 -18.117 1.00 71.94 86 GLY A C 1
ATOM 688 O O . GLY A 1 86 ? 21.076 14.920 -18.964 1.00 71.94 86 GLY A O 1
ATOM 689 N N . ARG A 1 87 ? 20.366 15.244 -16.866 1.00 64.69 87 ARG A N 1
ATOM 690 C CA . ARG A 1 87 ? 21.596 15.909 -16.397 1.00 64.69 87 ARG A CA 1
ATOM 691 C C . ARG A 1 87 ? 22.785 14.953 -16.287 1.00 64.69 87 ARG A C 1
ATOM 693 O O . ARG A 1 87 ? 23.908 15.365 -16.571 1.00 64.69 87 ARG A O 1
ATOM 700 N N . ALA A 1 88 ? 22.556 13.702 -15.887 1.00 58.91 88 ALA A N 1
ATOM 701 C CA . ALA A 1 88 ? 23.600 12.683 -15.785 1.00 58.91 88 ALA A CA 1
ATOM 702 C C . ALA A 1 88 ? 24.152 12.277 -17.164 1.00 58.91 88 ALA A C 1
ATOM 704 O O . ALA A 1 88 ? 25.359 12.098 -17.311 1.00 58.91 88 ALA A O 1
ATOM 705 N N . SER A 1 89 ? 23.296 12.221 -18.190 1.00 57.31 89 SER A N 1
ATOM 706 C CA . SER A 1 89 ? 23.697 11.881 -19.563 1.00 57.31 89 SER A CA 1
ATOM 707 C C . SER A 1 89 ? 24.554 12.952 -20.256 1.00 57.31 89 SER A C 1
ATOM 709 O O . SER A 1 89 ? 25.214 12.639 -21.240 1.00 57.31 89 SER A O 1
ATOM 711 N N . ILE A 1 90 ? 24.558 14.200 -19.769 1.00 54.12 90 ILE A N 1
ATOM 712 C CA . ILE A 1 90 ? 25.368 15.306 -20.323 1.00 54.12 90 ILE A CA 1
ATOM 713 C C . ILE A 1 90 ? 26.776 15.346 -19.687 1.00 54.12 90 ILE A C 1
ATOM 715 O O . ILE A 1 90 ? 27.676 15.996 -20.207 1.00 54.12 90 ILE A O 1
ATOM 719 N N . ARG A 1 91 ? 27.006 14.628 -18.576 1.00 48.69 91 ARG A N 1
ATOM 720 C CA . ARG A 1 91 ? 28.297 14.588 -17.858 1.00 48.69 91 ARG A CA 1
ATOM 721 C C . ARG A 1 91 ? 29.159 13.364 -18.177 1.00 48.69 91 ARG A C 1
ATOM 723 O O . ARG A 1 91 ? 30.007 13.004 -17.363 1.00 48.69 91 ARG A O 1
ATOM 730 N N . THR A 1 92 ? 28.975 12.701 -19.315 1.00 45.34 92 THR A N 1
ATOM 731 C CA . THR A 1 92 ? 30.009 11.771 -19.791 1.00 45.34 92 THR A CA 1
ATOM 732 C C . THR A 1 92 ? 31.126 12.627 -20.398 1.00 45.34 92 THR A C 1
ATOM 734 O O . THR A 1 92 ? 30.857 13.316 -21.380 1.00 45.34 92 THR A O 1
ATOM 737 N N . PRO A 1 93 ? 32.337 12.686 -19.811 1.00 45.91 93 PRO A N 1
ATOM 738 C CA . PRO A 1 93 ? 33.414 13.448 -20.414 1.00 45.91 93 PRO A CA 1
ATOM 739 C C . PRO A 1 93 ? 33.822 12.750 -21.705 1.00 45.91 93 PRO A C 1
ATOM 741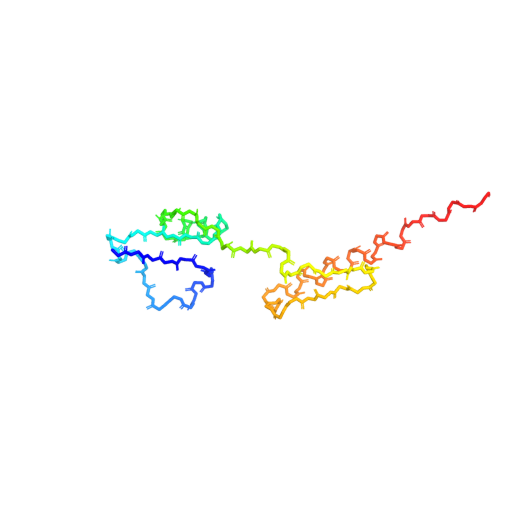 O O . PRO A 1 93 ? 34.033 11.535 -21.716 1.00 45.91 93 PRO A O 1
ATOM 744 N N . ASP A 1 94 ? 33.938 13.537 -22.767 1.00 49.66 94 ASP A N 1
ATOM 745 C CA . ASP A 1 94 ? 34.625 13.150 -23.986 1.0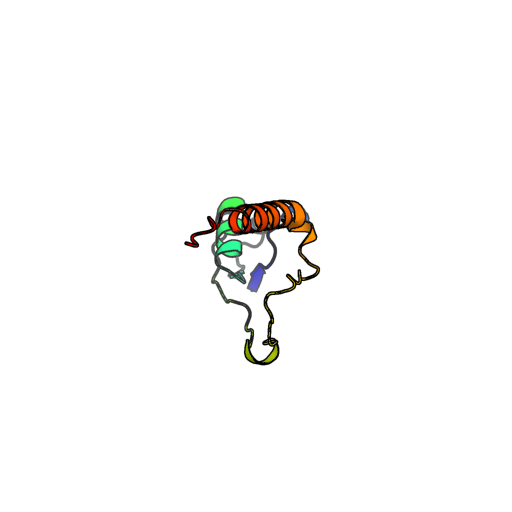0 49.66 94 ASP A CA 1
ATOM 746 C C . ASP A 1 94 ? 36.055 12.726 -23.604 1.00 49.66 94 ASP A C 1
ATOM 748 O O . ASP A 1 94 ? 36.889 13.544 -23.212 1.00 49.66 94 ASP A O 1
ATOM 752 N N . ARG A 1 95 ? 36.305 11.414 -23.579 1.00 53.03 95 ARG A N 1
ATOM 753 C CA . ARG A 1 95 ? 37.651 10.841 -23.522 1.00 53.03 95 ARG A CA 1
ATOM 754 C C . ARG A 1 95 ? 37.953 10.246 -24.892 1.00 53.03 95 ARG A C 1
ATOM 756 O O . ARG A 1 95 ? 37.856 9.039 -25.092 1.00 53.03 95 ARG A O 1
ATOM 763 N N . ALA A 1 96 ? 38.333 11.129 -25.802 1.00 44.75 96 ALA A N 1
ATOM 764 C CA . ALA A 1 96 ? 39.133 10.884 -26.995 1.00 44.75 96 ALA A CA 1
ATOM 765 C C . ALA A 1 96 ? 39.971 12.164 -27.189 1.00 44.75 96 ALA A C 1
ATOM 767 O O . ALA A 1 96 ? 39.435 13.255 -27.036 1.00 44.75 96 ALA A O 1
ATOM 768 N N . ALA A 1 97 ? 41.272 12.166 -27.449 1.00 43.12 97 ALA A N 1
ATOM 769 C CA . ALA A 1 97 ? 42.276 11.145 -27.703 1.00 43.12 97 ALA A CA 1
ATOM 770 C C . ALA A 1 97 ? 43.638 11.733 -27.280 1.00 43.12 97 ALA A C 1
ATOM 772 O O . ALA A 1 97 ? 43.725 12.981 -27.178 1.00 43.12 97 ALA A O 1
#